Protein AF-A0A561V9T8-F1 (afdb_monomer)

pLDDT: mean 80.02, std 12.78, range [41.5, 92.5]

Foldseek 3Di:
DDAAEDDDDPVVVCLLVVLVVLLVCLLVQLVPCPPHPVSNVVSLVSLVVSLVSLCVVCVVVDPDDPDHRYDYPPVNVVSNVVSVVSSVVSVVSSVVSCCCVVVVD

Solvent-accessible surface area (backbone atoms only — not comparable to full-atom values): 5962 Å² total; per-residue (Å²): 133,84,61,46,67,67,70,91,41,75,70,57,50,44,66,59,48,52,47,55,53,38,40,54,48,12,52,48,33,42,67,60,31,88,83,39,71,69,47,24,55,50,11,46,51,45,30,54,54,35,44,54,48,54,54,55,60,51,57,78,69,57,86,84,72,98,77,70,57,61,50,67,49,72,70,57,49,49,52,52,51,50,51,50,54,52,42,52,53,50,50,53,50,47,50,55,48,50,52,53,59,66,74,71,108

Organism: NCBI:txid1181886

Mean predicted aligned error: 7.36 Å

Secondary structure (DSSP, 8-state):
---EEPP--HHHHHHHHHHHHHHHHHHHHHHGGGG-HHHHHHHHHHHHHHHHHHHHHHHTT-TTSSS--EE--HHHHHHHHHHHHHHHHHHHHHHHHHHHHHH--

Structure (mmCIF, N/CA/C/O backbone):
data_AF-A0A561V9T8-F1
#
_entry.id   AF-A0A561V9T8-F1
#
loop_
_atom_site.group_PDB
_atom_site.id
_atom_site.type_symbol
_atom_site.label_atom_id
_atom_site.label_alt_id
_atom_site.label_comp_id
_atom_site.label_asym_id
_atom_site.label_entity_id
_atom_site.label_seq_id
_atom_site.pdbx_PDB_ins_code
_atom_site.Cartn_x
_atom_site.Cartn_y
_atom_site.Cartn_z
_atom_site.occupancy
_atom_site.B_iso_or_equiv
_atom_site.auth_seq_id
_atom_site.auth_comp_id
_atom_site.auth_asym_id
_atom_site.auth_atom_id
_atom_site.pdbx_PDB_model_num
ATOM 1 N N . MET A 1 1 ? 24.799 7.885 -19.194 1.00 50.09 1 MET A N 1
ATOM 2 C CA . MET A 1 1 ? 24.330 6.955 -18.141 1.00 50.09 1 MET A CA 1
ATOM 3 C C . MET A 1 1 ? 23.413 5.931 -18.787 1.00 50.09 1 MET A C 1
ATOM 5 O O . MET A 1 1 ? 22.568 6.325 -19.582 1.00 50.09 1 MET A O 1
ATOM 9 N N . VAL A 1 2 ? 23.621 4.638 -18.532 1.00 54.72 2 VAL A N 1
ATOM 10 C CA . VAL A 1 2 ? 22.777 3.577 -19.104 1.00 54.72 2 VAL A CA 1
ATOM 11 C C . VAL A 1 2 ? 21.483 3.515 -18.300 1.00 54.72 2 VAL A C 1
ATOM 13 O O . VAL A 1 2 ? 21.511 3.247 -17.101 1.00 54.72 2 VAL A O 1
ATOM 16 N N . ALA A 1 3 ? 20.356 3.785 -18.956 1.00 59.94 3 ALA A N 1
ATOM 17 C CA . ALA A 1 3 ? 19.053 3.615 -18.339 1.00 59.94 3 ALA A CA 1
ATOM 18 C C . ALA A 1 3 ? 18.755 2.120 -18.188 1.00 59.94 3 ALA A C 1
ATOM 20 O O . ALA A 1 3 ? 18.637 1.418 -19.192 1.00 59.94 3 ALA A O 1
ATOM 21 N N . GLN A 1 4 ? 18.637 1.619 -16.958 1.00 63.06 4 GLN A N 1
ATOM 22 C CA . GLN A 1 4 ? 18.155 0.256 -16.753 1.00 63.06 4 GLN A CA 1
ATOM 23 C C . GLN A 1 4 ? 16.639 0.242 -16.940 1.00 63.06 4 GLN A C 1
ATOM 25 O O . GLN A 1 4 ? 15.913 1.051 -16.365 1.00 63.06 4 GLN A O 1
ATOM 30 N N . VAL A 1 5 ? 16.144 -0.666 -17.773 1.00 69.19 5 VAL A N 1
ATOM 31 C CA . VAL A 1 5 ? 14.701 -0.866 -17.921 1.00 69.19 5 VAL A CA 1
ATOM 32 C C . VAL A 1 5 ? 14.203 -1.632 -16.702 1.00 69.19 5 VAL A C 1
ATOM 34 O O . VAL A 1 5 ? 14.812 -2.620 -16.285 1.00 69.19 5 VAL A O 1
ATOM 37 N N . TRP A 1 6 ? 13.099 -1.183 -16.110 1.00 75.31 6 TRP A N 1
ATOM 38 C CA . TRP A 1 6 ? 12.467 -1.929 -15.031 1.00 75.31 6 TRP A CA 1
ATOM 39 C C . TRP A 1 6 ? 12.025 -3.313 -15.519 1.00 75.31 6 TRP A C 1
ATOM 41 O O . TRP A 1 6 ? 11.220 -3.436 -16.439 1.00 75.31 6 TRP A O 1
ATOM 51 N N . GLN A 1 7 ? 12.525 -4.355 -14.861 1.00 80.00 7 GLN A N 1
ATOM 52 C CA . GLN A 1 7 ? 12.109 -5.738 -15.062 1.00 80.00 7 GLN A CA 1
ATOM 53 C C . GLN A 1 7 ? 11.203 -6.200 -13.923 1.00 80.00 7 GLN A C 1
ATOM 55 O O . GLN A 1 7 ? 11.427 -5.845 -12.761 1.00 80.00 7 GLN A O 1
ATOM 60 N N . TRP A 1 8 ? 10.210 -7.021 -14.259 1.00 79.06 8 TRP A N 1
ATOM 61 C CA . TRP A 1 8 ? 9.374 -7.716 -13.289 1.00 79.06 8 TRP A CA 1
ATOM 62 C C . TRP A 1 8 ? 10.153 -8.881 -12.684 1.00 79.06 8 TRP A C 1
ATOM 64 O O . TRP A 1 8 ? 10.335 -9.918 -13.312 1.00 79.06 8 TRP A O 1
ATOM 74 N N . THR A 1 9 ? 10.629 -8.699 -11.457 1.00 85.56 9 THR A N 1
ATOM 75 C CA . THR A 1 9 ? 11.177 -9.781 -10.634 1.00 85.56 9 THR A CA 1
ATOM 76 C C . THR A 1 9 ? 10.165 -10.153 -9.557 1.00 85.56 9 THR A C 1
ATOM 78 O O . THR A 1 9 ? 9.343 -9.316 -9.177 1.00 85.56 9 THR A O 1
ATOM 81 N N . GLY A 1 10 ? 10.235 -11.375 -9.019 1.00 81.12 10 GLY A N 1
ATOM 82 C CA . GLY A 1 10 ? 9.320 -11.819 -7.957 1.00 81.12 10 GLY A CA 1
ATOM 83 C C . GLY A 1 10 ? 9.250 -10.840 -6.776 1.00 81.12 10 GLY A C 1
ATOM 84 O O . GLY A 1 10 ? 8.162 -10.497 -6.324 1.00 81.12 10 GLY A O 1
ATOM 85 N N . GLY A 1 11 ? 10.391 -10.279 -6.357 1.00 82.50 11 GLY A N 1
ATOM 86 C CA . GLY A 1 11 ? 10.438 -9.264 -5.296 1.00 82.50 11 GLY A CA 1
ATOM 87 C C . GLY A 1 11 ? 9.751 -7.939 -5.656 1.00 82.50 11 GLY A C 1
ATOM 88 O O . GLY A 1 11 ? 9.128 -7.317 -4.802 1.00 82.50 11 GLY A O 1
ATOM 89 N N . ARG A 1 12 ? 9.805 -7.514 -6.923 1.00 81.62 12 ARG A N 1
ATOM 90 C CA . ARG A 1 12 ? 9.126 -6.296 -7.404 1.00 81.62 12 ARG A CA 1
ATOM 91 C C . ARG A 1 12 ? 7.624 -6.500 -7.574 1.00 81.62 12 ARG A C 1
ATOM 93 O O . ARG A 1 12 ? 6.855 -5.594 -7.271 1.00 81.62 12 ARG A O 1
ATOM 100 N N . VAL A 1 13 ? 7.207 -7.694 -8.000 1.00 84.19 13 VAL A N 1
ATOM 101 C CA . VAL A 1 13 ? 5.790 -8.087 -8.017 1.00 84.19 13 VAL A CA 1
ATOM 102 C C . VAL A 1 13 ? 5.242 -8.093 -6.591 1.00 84.19 13 VAL A C 1
ATOM 104 O O . VAL A 1 13 ? 4.215 -7.471 -6.335 1.00 84.19 13 VAL A O 1
ATOM 107 N N . ALA A 1 14 ? 5.956 -8.704 -5.642 1.00 84.00 14 ALA A N 1
ATOM 108 C CA . ALA A 1 14 ? 5.570 -8.693 -4.233 1.00 84.00 14 ALA A CA 1
ATOM 109 C C . ALA A 1 14 ? 5.475 -7.263 -3.677 1.00 84.00 14 ALA A C 1
ATOM 111 O O . ALA A 1 14 ? 4.492 -6.934 -3.023 1.00 84.00 14 ALA A O 1
ATOM 112 N N . ALA A 1 15 ? 6.422 -6.381 -4.007 1.00 82.25 15 ALA A N 1
ATOM 113 C CA . ALA A 1 15 ? 6.371 -4.976 -3.599 1.00 82.25 15 ALA A CA 1
ATOM 114 C C . ALA A 1 15 ? 5.170 -4.200 -4.182 1.00 82.25 15 ALA A C 1
ATOM 116 O O . ALA A 1 15 ? 4.739 -3.214 -3.591 1.00 82.25 15 ALA A O 1
ATOM 117 N N . CYS A 1 16 ? 4.595 -4.651 -5.301 1.00 83.12 16 CYS A N 1
ATOM 118 C CA . CYS A 1 16 ? 3.361 -4.086 -5.852 1.00 83.12 16 CYS A CA 1
ATOM 119 C C . CYS A 1 16 ? 2.100 -4.713 -5.224 1.00 83.12 16 CYS A C 1
ATOM 121 O O . CYS A 1 16 ? 1.122 -4.019 -4.961 1.00 83.12 16 CYS A O 1
ATOM 123 N N . MET A 1 17 ? 2.103 -6.021 -4.964 1.00 86.88 17 MET A N 1
ATOM 124 C CA . MET A 1 17 ? 0.901 -6.748 -4.535 1.00 86.88 17 MET A CA 1
ATOM 125 C C . MET A 1 17 ? 0.697 -6.741 -3.019 1.00 86.88 17 MET A C 1
ATOM 127 O O . MET A 1 17 ? -0.418 -6.534 -2.550 1.00 86.88 17 MET A O 1
ATOM 131 N N . VAL A 1 18 ? 1.764 -6.936 -2.240 1.00 89.06 18 VAL A N 1
ATOM 132 C CA . VAL A 1 18 ? 1.690 -7.031 -0.774 1.00 89.06 18 VAL A CA 1
ATOM 133 C C . VAL A 1 18 ? 1.100 -5.762 -0.156 1.00 89.06 18 VAL A C 1
ATOM 135 O O . VAL A 1 18 ? 0.185 -5.891 0.654 1.00 89.06 18 VAL A O 1
ATOM 138 N N . PRO A 1 19 ? 1.504 -4.541 -0.555 1.00 87.56 19 PRO A N 1
ATOM 139 C CA . PRO A 1 19 ? 0.911 -3.344 0.029 1.00 87.56 19 PRO A CA 1
ATOM 140 C C . PRO A 1 19 ? -0.568 -3.173 -0.307 1.00 87.56 19 PRO A C 1
ATOM 142 O O . PRO A 1 19 ? -1.319 -2.668 0.516 1.00 87.56 19 PRO A O 1
ATOM 145 N N . LEU A 1 20 ? -1.012 -3.623 -1.484 1.00 86.62 20 LEU A N 1
ATOM 146 C CA . LEU A 1 20 ? -2.433 -3.586 -1.837 1.00 86.62 20 LEU A CA 1
ATOM 147 C C . LEU A 1 20 ? -3.244 -4.496 -0.911 1.00 86.62 20 LEU A C 1
ATOM 149 O O . LEU A 1 20 ? -4.268 -4.076 -0.379 1.00 86.62 20 LEU A O 1
ATOM 153 N N . LEU A 1 21 ? -2.756 -5.715 -0.674 1.00 90.00 21 LEU A N 1
ATOM 154 C CA . LEU A 1 21 ? -3.402 -6.665 0.231 1.00 90.00 21 LEU A CA 1
ATOM 155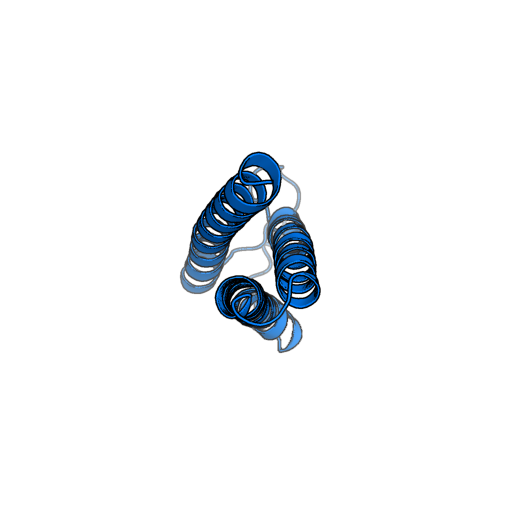 C C . LEU A 1 21 ? -3.419 -6.155 1.674 1.00 90.00 21 LEU A C 1
ATOM 157 O O . LEU A 1 21 ? -4.436 -6.281 2.349 1.00 90.00 21 LEU A O 1
ATOM 161 N N . LEU A 1 22 ? -2.322 -5.554 2.137 1.00 91.06 22 LEU A N 1
ATOM 162 C CA . LEU A 1 22 ? -2.233 -5.007 3.490 1.00 91.06 22 LEU A CA 1
ATOM 163 C C . LEU A 1 22 ? -3.096 -3.755 3.679 1.00 91.06 22 LEU A C 1
ATOM 165 O O . LEU A 1 22 ? -3.686 -3.603 4.743 1.00 91.06 22 LEU A O 1
ATOM 169 N N . LEU A 1 23 ? -3.229 -2.895 2.661 1.00 89.38 23 LEU A N 1
ATOM 170 C CA . LEU A 1 23 ? -4.162 -1.762 2.689 1.00 89.38 23 LEU A CA 1
ATOM 171 C C . LEU A 1 23 ? -5.607 -2.252 2.817 1.00 89.38 23 LEU A C 1
ATOM 173 O O . LEU A 1 23 ? -6.330 -1.808 3.703 1.00 89.38 23 LEU A O 1
ATOM 177 N N . VAL A 1 24 ? -6.014 -3.208 1.976 1.00 89.31 24 VAL A N 1
ATOM 178 C CA . VAL A 1 24 ? -7.367 -3.785 2.028 1.00 89.31 24 VAL A CA 1
ATOM 179 C C . VAL A 1 24 ? -7.608 -4.499 3.359 1.00 89.31 24 VAL A C 1
ATOM 181 O O . VAL A 1 24 ? -8.646 -4.292 3.980 1.00 89.31 24 VAL A O 1
ATOM 184 N N . GLY A 1 25 ? -6.644 -5.296 3.825 1.00 89.81 25 GLY A N 1
ATOM 185 C CA . GLY A 1 25 ? -6.726 -6.001 5.103 1.00 89.81 25 GLY A CA 1
ATOM 186 C C . GLY A 1 25 ? -6.800 -5.050 6.297 1.00 89.81 25 GLY A C 1
ATOM 187 O O . GLY A 1 25 ? -7.636 -5.238 7.173 1.00 89.81 25 GLY A O 1
ATOM 188 N N . GLY A 1 26 ? -5.984 -3.993 6.311 1.00 89.00 26 GLY A N 1
ATOM 189 C CA . GLY A 1 26 ? -6.005 -2.961 7.346 1.00 89.00 26 GLY A CA 1
ATOM 190 C C . GLY A 1 26 ? -7.346 -2.230 7.410 1.00 89.00 26 GLY A C 1
ATOM 191 O O . GLY A 1 26 ? -7.939 -2.134 8.483 1.00 89.00 26 GLY A O 1
ATOM 192 N N . CYS A 1 27 ? -7.887 -1.811 6.262 1.00 88.25 27 CYS A N 1
ATOM 193 C CA . CYS A 1 27 ? -9.220 -1.209 6.189 1.00 88.25 27 CYS A CA 1
ATOM 194 C C . CYS A 1 27 ? -10.330 -2.184 6.613 1.00 88.25 27 CYS A C 1
ATOM 196 O O . CYS A 1 27 ? -11.250 -1.786 7.324 1.00 88.25 27 CYS A O 1
ATOM 198 N N . ALA A 1 28 ? -10.244 -3.458 6.221 1.00 88.50 28 ALA A N 1
ATOM 199 C CA . ALA A 1 28 ? -11.213 -4.478 6.617 1.00 88.50 28 ALA A CA 1
ATOM 200 C C . ALA A 1 28 ? -11.203 -4.720 8.134 1.00 88.50 28 ALA A C 1
ATOM 202 O O . ALA A 1 28 ? -12.268 -4.823 8.734 1.00 88.50 28 ALA A O 1
ATOM 203 N N . LEU A 1 29 ? -10.024 -4.738 8.766 1.00 88.31 29 LEU A N 1
ATOM 204 C CA . LEU A 1 29 ? -9.883 -4.847 10.223 1.00 88.31 29 LEU A CA 1
ATOM 205 C C . LEU A 1 29 ? -10.517 -3.656 10.952 1.00 88.31 29 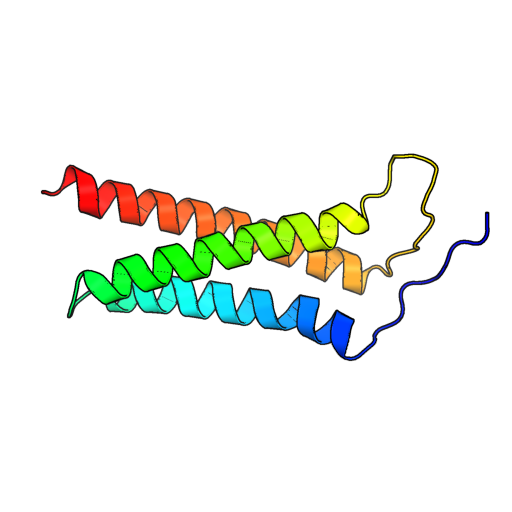LEU A C 1
ATOM 207 O O . LEU A 1 29 ? -11.210 -3.840 11.949 1.00 88.31 29 LEU A O 1
ATOM 211 N N . MET A 1 30 ? -10.333 -2.444 10.426 1.00 86.00 30 MET A N 1
ATOM 212 C CA . MET A 1 30 ? -10.970 -1.235 10.957 1.00 86.00 30 MET A CA 1
ATOM 213 C C . MET A 1 30 ? -12.492 -1.241 10.782 1.00 86.00 30 MET A C 1
ATOM 215 O O . MET A 1 30 ? -13.208 -0.736 11.642 1.00 86.00 30 MET A O 1
ATOM 219 N N . TYR A 1 31 ? -12.996 -1.820 9.688 1.00 83.88 31 TYR A N 1
ATOM 220 C CA . TYR A 1 31 ? -14.432 -1.957 9.436 1.00 83.88 31 TYR A CA 1
ATOM 221 C C . TYR A 1 31 ? -15.080 -3.050 10.300 1.00 83.88 31 TYR A C 1
ATOM 22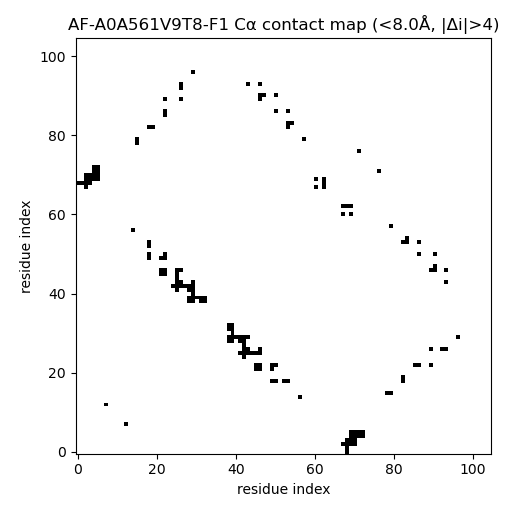3 O O . TYR A 1 31 ? -16.191 -2.875 10.793 1.00 83.88 31 TYR A O 1
ATOM 231 N N . ALA A 1 32 ? -14.367 -4.152 10.549 1.00 82.38 32 ALA A N 1
ATOM 232 C CA . ALA A 1 32 ? -14.806 -5.264 11.397 1.00 82.38 32 ALA A CA 1
ATOM 233 C C . ALA A 1 32 ? -14.821 -4.933 12.906 1.00 82.38 32 ALA A C 1
ATOM 235 O O . ALA A 1 32 ? -15.138 -5.789 13.726 1.00 82.38 32 ALA A O 1
ATOM 236 N N . HIS A 1 33 ? -14.520 -3.687 13.281 1.00 71.25 33 HIS A N 1
ATOM 237 C CA . HIS A 1 33 ? -14.470 -3.179 14.654 1.00 71.25 33 HIS A CA 1
ATOM 238 C C . HIS A 1 33 ? -15.788 -3.323 15.451 1.00 71.25 33 HIS A C 1
ATOM 240 O O . HIS A 1 33 ? -15.775 -3.121 16.662 1.00 71.25 33 HIS A O 1
ATOM 246 N N . GLN A 1 34 ? -16.901 -3.748 14.841 1.00 61.81 34 GLN A N 1
ATOM 247 C CA . GLN A 1 34 ? -18.172 -3.964 15.551 1.00 61.81 34 GLN A CA 1
ATOM 248 C C . GLN A 1 34 ? -18.065 -4.872 16.797 1.00 61.81 34 GLN A C 1
ATOM 250 O O . GLN A 1 34 ? -18.931 -4.788 17.662 1.00 61.81 34 GLN A O 1
ATOM 255 N N . GLU A 1 35 ? -17.005 -5.682 16.932 1.00 57.25 35 GLU A N 1
ATOM 256 C CA . GLU A 1 35 ? -16.820 -6.612 18.058 1.00 57.25 35 GLU A CA 1
ATOM 257 C C . GLU A 1 35 ? -15.606 -6.313 18.972 1.00 57.25 35 GLU A C 1
ATOM 259 O O . GLU A 1 35 ? -15.444 -6.973 19.999 1.00 57.25 35 GLU A O 1
ATOM 264 N N . GLY A 1 36 ? -14.755 -5.315 18.676 1.00 64.00 36 GLY A N 1
ATOM 265 C CA . GLY A 1 36 ? -13.621 -4.989 19.561 1.00 64.00 36 GLY A CA 1
ATOM 266 C C . GLY A 1 36 ? -12.708 -3.840 19.115 1.00 64.00 36 GLY A C 1
ATOM 267 O O . GLY A 1 36 ? -12.230 -3.797 17.980 1.00 64.00 36 GLY A O 1
ATOM 268 N N . GLU A 1 37 ? -12.403 -2.918 20.036 1.00 74.50 37 GLU A N 1
ATOM 269 C CA . GLU A 1 37 ? -11.520 -1.751 19.820 1.00 74.50 37 GLU A CA 1
ATOM 270 C C . GLU A 1 37 ? -10.089 -2.131 19.413 1.00 74.50 37 GLU A C 1
ATOM 272 O O . GLU A 1 37 ? -9.480 -1.468 18.574 1.00 74.50 37 GLU A O 1
ATOM 277 N N . ALA A 1 38 ? -9.561 -3.241 19.937 1.00 81.56 38 ALA A N 1
ATOM 278 C CA . ALA A 1 38 ? -8.193 -3.680 19.659 1.00 81.56 38 ALA A CA 1
ATOM 279 C C . ALA A 1 38 ? -7.953 -4.031 18.176 1.00 81.56 38 ALA A C 1
ATOM 281 O O . ALA A 1 38 ? -6.876 -3.762 17.642 1.00 81.56 38 ALA A O 1
ATOM 282 N N . LEU A 1 39 ? -8.957 -4.597 17.493 1.00 83.25 39 LEU A N 1
ATOM 283 C CA . LEU A 1 39 ? -8.861 -4.948 16.071 1.00 83.25 39 LEU A CA 1
ATOM 284 C C . LEU A 1 39 ? -8.850 -3.704 15.175 1.00 83.25 39 LEU A C 1
ATOM 286 O O . LEU A 1 39 ? -8.123 -3.672 14.180 1.00 83.25 39 LEU A O 1
ATOM 290 N N . GLY A 1 40 ? -9.581 -2.656 15.566 1.00 85.94 40 GLY A N 1
ATOM 291 C CA . GLY A 1 40 ? -9.567 -1.370 14.871 1.00 85.94 40 GLY A CA 1
ATOM 292 C C . GLY A 1 40 ? -8.183 -0.723 14.898 1.0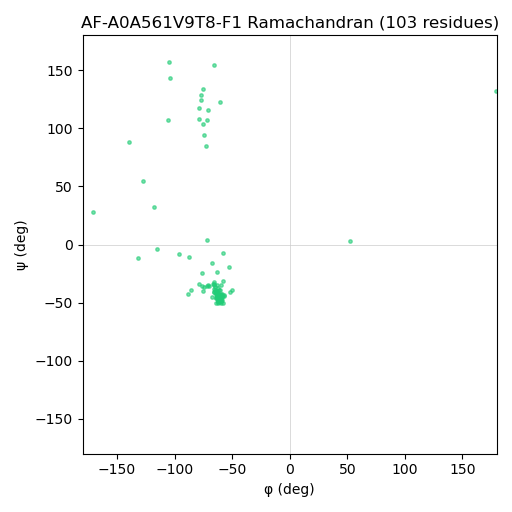0 85.94 40 GLY A C 1
ATOM 293 O O . GLY A 1 40 ? -7.629 -0.385 13.851 1.00 85.94 40 GLY A O 1
ATOM 294 N N . TRP A 1 41 ? -7.562 -0.654 16.079 1.00 88.44 41 TRP A N 1
ATOM 295 C CA . TRP A 1 41 ? -6.207 -0.113 16.235 1.00 88.44 41 TRP A CA 1
ATOM 296 C C . TRP A 1 41 ? -5.131 -0.955 15.538 1.00 88.44 41 TRP A C 1
ATOM 298 O O . TRP A 1 41 ? -4.187 -0.397 14.972 1.00 88.44 41 TRP A O 1
ATOM 308 N N . LEU A 1 42 ? -5.287 -2.285 15.501 1.00 90.19 42 LEU A N 1
ATOM 309 C CA . LEU A 1 42 ? -4.435 -3.158 14.688 1.00 90.19 42 LEU A CA 1
ATOM 310 C C . LEU A 1 42 ? -4.535 -2.783 13.201 1.00 90.19 42 LEU A C 1
ATOM 312 O O . LEU A 1 42 ? -3.514 -2.646 12.526 1.00 90.19 42 LEU A O 1
ATOM 316 N N . GLY A 1 43 ? -5.753 -2.571 12.697 1.00 89.62 43 GLY A N 1
ATOM 317 C CA . GLY A 1 43 ? -5.992 -2.143 11.320 1.00 89.62 43 GLY A CA 1
ATOM 318 C C . GLY A 1 43 ? -5.364 -0.782 10.996 1.00 89.62 43 GLY A C 1
ATOM 319 O O . GLY A 1 43 ? -4.746 -0.630 9.938 1.00 89.62 43 GLY A O 1
ATOM 320 N N . VAL A 1 44 ? -5.414 0.173 11.933 1.00 90.12 44 VAL A N 1
ATOM 321 C CA . VAL A 1 44 ? -4.713 1.467 11.824 1.00 90.12 44 VAL A CA 1
ATOM 322 C C . VAL A 1 44 ? -3.201 1.263 11.703 1.00 90.12 44 VAL A C 1
ATOM 324 O O . VAL A 1 44 ? -2.577 1.815 10.795 1.00 90.12 44 VAL A O 1
ATOM 327 N N . ALA A 1 45 ? -2.607 0.441 12.574 1.00 91.56 45 ALA A N 1
ATOM 328 C CA . ALA A 1 45 ? -1.170 0.176 12.567 1.00 91.56 45 ALA A CA 1
ATOM 329 C C . ALA A 1 45 ? -0.709 -0.495 11.261 1.00 91.56 45 ALA A C 1
ATOM 331 O O . ALA A 1 45 ? 0.280 -0.067 10.660 1.00 91.56 45 ALA A O 1
ATOM 332 N N . VAL A 1 46 ? -1.449 -1.503 10.784 1.00 92.50 46 VAL A N 1
ATOM 333 C CA . VAL A 1 46 ? -1.165 -2.201 9.518 1.00 92.50 46 VAL A CA 1
ATOM 334 C C . VAL A 1 46 ? -1.256 -1.239 8.335 1.00 92.50 46 VAL A C 1
ATOM 336 O O . VAL A 1 46 ? -0.348 -1.198 7.500 1.00 92.50 46 VAL A O 1
ATOM 339 N N . THR A 1 47 ? -2.309 -0.423 8.280 1.00 91.88 47 THR A N 1
ATOM 340 C CA . THR A 1 47 ? -2.507 0.562 7.209 1.00 91.88 47 THR A CA 1
ATOM 341 C C . THR A 1 47 ? -1.384 1.598 7.213 1.00 91.88 47 THR A C 1
ATOM 343 O O . THR A 1 47 ? -0.751 1.825 6.183 1.00 91.88 47 THR A O 1
ATOM 346 N N . GLY A 1 48 ? -1.057 2.166 8.377 1.00 89.81 48 GLY A N 1
ATOM 347 C CA . GLY A 1 48 ? 0.013 3.154 8.531 1.00 89.81 48 GLY A CA 1
ATOM 348 C C . GLY A 1 48 ? 1.390 2.623 8.124 1.00 89.81 48 GLY A C 1
ATOM 349 O O . GLY A 1 48 ? 2.087 3.259 7.332 1.00 89.81 48 GLY A O 1
ATOM 350 N N . ALA A 1 49 ? 1.766 1.427 8.588 1.00 91.31 49 ALA A N 1
ATOM 351 C CA . ALA A 1 49 ? 3.027 0.786 8.205 1.00 91.31 49 ALA A CA 1
ATOM 352 C C . ALA A 1 49 ? 3.104 0.533 6.690 1.00 91.31 49 ALA A C 1
ATOM 354 O O . ALA A 1 49 ? 4.144 0.744 6.059 1.00 91.31 49 ALA A O 1
ATOM 355 N N . THR A 1 50 ? 1.980 0.135 6.092 1.00 92.25 50 THR A N 1
ATOM 356 C CA . THR A 1 50 ? 1.885 -0.112 4.653 1.00 92.25 50 THR A CA 1
ATOM 357 C C . THR A 1 50 ? 2.064 1.168 3.843 1.00 92.25 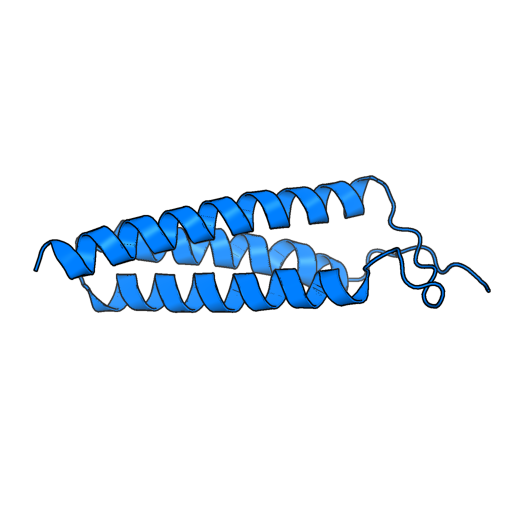50 THR A C 1
ATOM 359 O O . THR A 1 50 ? 2.779 1.158 2.841 1.00 92.25 50 THR A O 1
ATOM 362 N N . LEU A 1 51 ? 1.492 2.290 4.290 1.00 88.81 51 LEU A N 1
ATOM 363 C CA . LEU A 1 51 ? 1.688 3.590 3.644 1.00 88.81 51 LEU A CA 1
ATOM 364 C C . LEU A 1 51 ? 3.166 3.982 3.625 1.00 88.81 51 LEU A C 1
ATOM 366 O O . LEU A 1 51 ? 3.700 4.299 2.561 1.00 88.81 51 LEU A O 1
ATOM 370 N N . VAL A 1 52 ? 3.853 3.886 4.768 1.00 88.81 52 VAL A N 1
ATOM 371 C CA . VAL A 1 52 ? 5.294 4.184 4.865 1.00 88.81 52 VAL A CA 1
ATOM 372 C C . VAL A 1 52 ? 6.096 3.324 3.888 1.00 88.81 52 VAL A C 1
ATOM 374 O O . VAL A 1 52 ? 6.968 3.836 3.181 1.00 88.81 52 VAL A O 1
ATOM 377 N N . PHE A 1 53 ? 5.770 2.033 3.790 1.00 88.75 53 PHE A N 1
ATOM 378 C CA . PHE A 1 53 ? 6.407 1.134 2.834 1.00 88.75 53 PHE A CA 1
ATOM 379 C C . PHE A 1 53 ? 6.180 1.571 1.379 1.00 88.75 53 PHE A C 1
ATOM 381 O O . PHE A 1 53 ? 7.145 1.645 0.620 1.00 88.75 53 PHE A O 1
ATOM 388 N N . VAL A 1 54 ? 4.942 1.893 0.980 1.00 86.12 54 VAL A N 1
ATOM 389 C CA . VAL A 1 54 ? 4.607 2.315 -0.397 1.00 86.12 54 VAL A CA 1
ATOM 390 C C . VAL A 1 54 ? 5.356 3.591 -0.776 1.00 86.12 54 VAL A C 1
ATOM 392 O O . VAL A 1 54 ? 6.012 3.635 -1.822 1.00 86.12 54 VAL A O 1
ATOM 395 N N . PHE A 1 55 ? 5.314 4.618 0.077 1.00 81.88 55 PHE A N 1
ATOM 396 C CA . PHE A 1 55 ? 6.016 5.878 -0.180 1.00 81.88 55 PHE A CA 1
ATOM 397 C C . PHE A 1 55 ? 7.533 5.677 -0.244 1.00 81.88 55 PHE A C 1
ATOM 399 O O . PHE A 1 55 ? 8.176 6.173 -1.171 1.00 81.88 55 PHE A O 1
ATOM 406 N N . GLY A 1 56 ? 8.103 4.893 0.676 1.00 83.38 56 GLY A N 1
ATOM 407 C CA . GLY A 1 56 ? 9.534 4.588 0.694 1.00 83.38 56 GLY A CA 1
ATOM 408 C C . GLY A 1 56 ? 9.996 3.755 -0.505 1.00 83.38 56 GLY A C 1
ATOM 409 O O . GLY A 1 56 ? 11.048 4.036 -1.081 1.00 83.38 56 GLY A O 1
ATOM 410 N N . HIS A 1 57 ? 9.215 2.753 -0.918 1.00 82.75 57 HIS A N 1
ATOM 411 C CA . HIS A 1 57 ? 9.541 1.889 -2.052 1.00 82.75 57 HIS A CA 1
ATOM 412 C C . HIS A 1 57 ? 9.615 2.688 -3.355 1.00 82.75 57 HIS A C 1
ATOM 414 O O . HIS A 1 57 ? 10.620 2.620 -4.060 1.00 82.75 57 HIS A O 1
ATOM 420 N N . TRP A 1 58 ? 8.595 3.498 -3.649 1.00 80.75 58 TRP A N 1
ATOM 421 C CA . TRP A 1 58 ? 8.569 4.317 -4.863 1.00 80.75 58 TRP A CA 1
ATOM 422 C C . TRP A 1 58 ? 9.461 5.554 -4.798 1.00 80.75 58 TRP A C 1
ATOM 424 O O . TRP A 1 58 ? 9.906 6.021 -5.845 1.00 80.75 58 TRP A O 1
ATOM 434 N N . GLY A 1 59 ? 9.764 6.067 -3.602 1.00 74.88 59 GLY A N 1
ATOM 435 C CA . GLY A 1 59 ? 10.723 7.160 -3.416 1.00 74.88 59 GLY A CA 1
ATOM 436 C C . GLY A 1 59 ? 12.112 6.821 -3.964 1.00 74.88 59 GLY A C 1
ATOM 437 O O . GLY A 1 59 ? 12.782 7.685 -4.528 1.00 74.88 59 GLY A O 1
ATOM 438 N N . ARG A 1 60 ? 12.498 5.538 -3.917 1.00 70.75 60 ARG A N 1
ATOM 439 C CA . ARG A 1 60 ? 13.741 5.016 -4.522 1.00 70.75 60 ARG A CA 1
ATOM 440 C C . ARG A 1 60 ? 13.749 5.051 -6.054 1.00 70.75 60 ARG A C 1
ATOM 442 O O . ARG A 1 60 ? 14.812 4.921 -6.650 1.00 70.75 60 ARG A O 1
ATOM 449 N N . TYR A 1 61 ? 12.584 5.218 -6.675 1.00 69.12 61 TYR A N 1
ATOM 450 C CA . TYR A 1 61 ? 12.382 5.276 -8.125 1.00 69.12 61 TYR A CA 1
ATOM 451 C C . TYR A 1 61 ? 11.806 6.642 -8.544 1.00 69.12 61 TYR A C 1
ATOM 453 O O . TYR A 1 61 ? 10.987 6.738 -9.461 1.00 69.12 61 TYR A O 1
ATOM 461 N N . SER A 1 62 ? 12.166 7.710 -7.823 1.00 57.94 62 SER A N 1
ATOM 462 C CA . SER A 1 62 ? 11.757 9.076 -8.152 1.00 57.94 62 SER A CA 1
ATOM 463 C C . SER A 1 62 ? 12.613 9.647 -9.289 1.00 57.94 62 SER A C 1
ATOM 465 O O . SER A 1 62 ? 13.785 9.976 -9.128 1.00 57.94 62 SER A O 1
ATOM 467 N N . ASP A 1 63 ? 12.003 9.766 -10.467 1.00 51.25 63 ASP A N 1
ATOM 468 C CA . ASP A 1 63 ? 12.528 10.554 -11.579 1.00 51.25 63 ASP A CA 1
ATOM 469 C C . ASP A 1 63 ? 12.326 12.048 -11.279 1.00 51.25 63 ASP A C 1
ATOM 471 O O . ASP A 1 63 ? 11.246 12.567 -11.550 1.00 51.25 63 ASP A O 1
ATOM 475 N N . TYR A 1 64 ? 13.334 12.718 -10.703 1.00 44.31 64 TYR A N 1
ATOM 476 C CA . TYR A 1 64 ? 13.782 14.058 -11.144 1.00 44.31 64 TYR A CA 1
ATOM 477 C C . TYR A 1 64 ? 15.094 14.557 -10.490 1.00 44.31 64 TYR A C 1
ATOM 479 O O . TYR A 1 64 ? 15.297 15.758 -10.389 1.00 44.31 64 TYR A O 1
ATOM 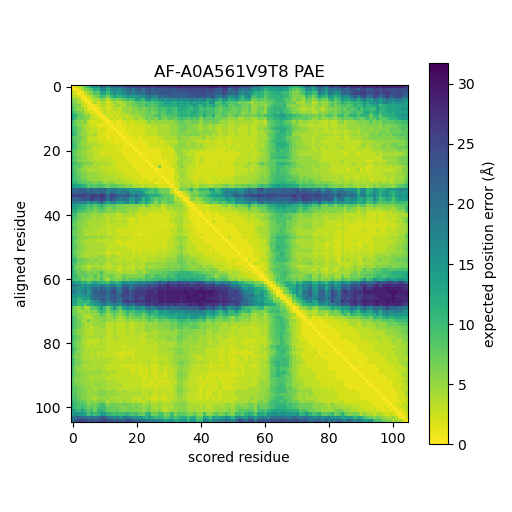487 N N . ASP A 1 65 ? 16.017 13.681 -10.075 1.00 41.50 65 ASP A N 1
ATOM 488 C CA . ASP A 1 65 ? 17.318 14.115 -9.521 1.00 41.50 65 ASP A CA 1
ATOM 489 C C . ASP A 1 65 ? 18.502 13.439 -10.229 1.00 41.50 65 ASP A C 1
ATOM 491 O O . ASP A 1 65 ? 19.326 12.774 -9.612 1.00 41.50 65 ASP A O 1
ATOM 495 N N . GLY A 1 66 ? 18.566 13.552 -11.563 1.00 44.81 66 GLY A N 1
ATOM 496 C CA . GLY A 1 66 ? 19.791 13.453 -12.385 1.00 44.81 66 GLY A CA 1
ATOM 497 C C . GLY A 1 66 ? 20.737 12.239 -12.242 1.00 44.81 66 GLY A C 1
ATOM 498 O O . GLY A 1 66 ? 21.784 12.233 -12.888 1.00 44.81 66 GLY A O 1
ATOM 499 N N . ARG A 1 67 ? 20.436 11.226 -11.417 1.00 49.91 67 ARG A N 1
ATOM 500 C CA . ARG A 1 67 ? 21.394 10.186 -10.988 1.00 49.91 67 ARG A CA 1
ATOM 501 C C . ARG A 1 67 ? 20.902 8.742 -11.106 1.00 49.91 67 ARG A C 1
ATOM 503 O O . ARG A 1 67 ? 21.737 7.846 -11.032 1.00 49.91 67 ARG A O 1
ATOM 510 N N . ALA A 1 68 ? 19.618 8.473 -11.353 1.00 50.69 68 ALA A N 1
ATOM 511 C CA . ALA A 1 68 ? 19.129 7.098 -11.513 1.00 50.69 68 ALA A CA 1
ATOM 512 C C . ALA A 1 68 ? 18.097 6.974 -12.644 1.00 50.69 68 ALA A C 1
ATOM 514 O O . ALA A 1 68 ? 16.897 7.057 -12.433 1.00 50.69 68 ALA A 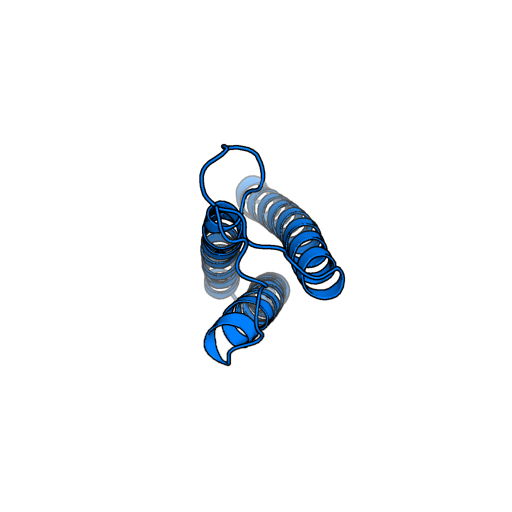O 1
ATOM 515 N N . THR A 1 69 ? 18.573 6.742 -13.865 1.00 54.62 69 THR A N 1
ATOM 516 C CA . THR A 1 69 ? 17.742 6.446 -15.038 1.00 54.62 69 THR A CA 1
ATOM 517 C C . THR A 1 69 ? 17.158 5.026 -14.957 1.00 54.62 69 THR A C 1
ATOM 519 O O . THR A 1 69 ? 17.737 4.095 -15.519 1.00 54.62 69 THR A O 1
ATOM 522 N N . VAL A 1 70 ? 16.030 4.822 -14.270 1.00 62.38 70 VAL A N 1
ATOM 523 C CA . VAL A 1 70 ? 15.241 3.580 -14.399 1.00 62.38 70 VAL A CA 1
ATOM 524 C C . VAL A 1 70 ? 13.990 3.877 -15.212 1.00 62.38 70 VAL A C 1
ATOM 526 O O . VAL A 1 70 ? 13.064 4.506 -14.717 1.00 62.38 70 VAL A O 1
ATOM 529 N N . LYS A 1 71 ? 13.930 3.406 -16.463 1.00 67.50 71 LYS A N 1
ATOM 530 C CA . LYS A 1 71 ? 12.716 3.566 -17.278 1.00 67.50 71 LYS A CA 1
ATOM 531 C C . LYS A 1 71 ? 11.629 2.637 -16.741 1.00 67.50 71 LYS A C 1
ATOM 533 O O . LYS A 1 71 ? 11.710 1.418 -16.925 1.00 67.50 71 LYS A O 1
ATOM 538 N N . LEU A 1 72 ? 10.626 3.212 -16.082 1.00 72.44 72 LEU A N 1
ATOM 539 C CA . LEU A 1 72 ? 9.421 2.499 -15.671 1.00 72.44 72 LEU A CA 1
ATOM 540 C C . LEU A 1 72 ? 8.511 2.318 -16.899 1.00 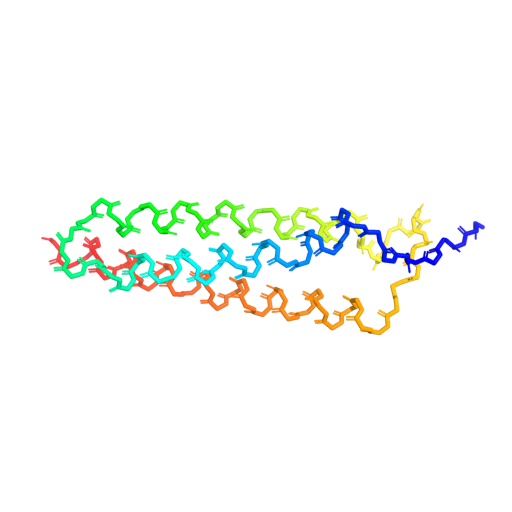72.44 72 LEU A C 1
ATOM 542 O O . LEU A 1 72 ? 8.167 3.307 -17.549 1.00 72.44 72 LEU A O 1
ATOM 546 N N . PRO A 1 73 ? 8.109 1.087 -17.257 1.00 76.88 73 PRO A N 1
ATOM 547 C CA . PRO A 1 73 ? 7.103 0.886 -18.289 1.00 76.88 73 PRO A CA 1
ATOM 548 C C . PRO A 1 73 ? 5.752 1.435 -17.809 1.00 76.88 73 PRO A C 1
ATOM 550 O O . PRO A 1 73 ? 5.480 1.464 -16.606 1.00 76.88 73 PRO A O 1
ATOM 553 N N . ALA A 1 74 ? 4.883 1.815 -18.751 1.00 77.06 74 ALA A N 1
ATOM 554 C CA . ALA A 1 74 ? 3.585 2.436 -18.460 1.00 77.06 74 ALA A CA 1
ATOM 555 C C . ALA A 1 74 ? 2.758 1.649 -17.427 1.00 77.06 74 ALA A C 1
ATOM 557 O O . ALA A 1 74 ? 2.173 2.234 -16.523 1.00 77.06 74 ALA A O 1
ATOM 558 N N . VAL A 1 75 ? 2.788 0.315 -17.496 1.00 80.31 75 VAL A N 1
ATOM 559 C CA . VAL A 1 75 ? 2.100 -0.567 -16.540 1.00 80.31 75 VAL A CA 1
ATOM 560 C C . VAL A 1 75 ? 2.590 -0.355 -15.103 1.00 80.31 75 VAL A C 1
ATOM 562 O O . VAL A 1 75 ? 1.787 -0.266 -14.183 1.00 80.31 75 VAL A O 1
ATOM 565 N N . VAL A 1 76 ? 3.901 -0.237 -14.890 1.00 81.88 76 VAL A N 1
ATOM 566 C CA . VAL A 1 76 ? 4.491 -0.063 -13.549 1.00 81.88 76 VAL A CA 1
ATOM 567 C C . VAL A 1 76 ? 4.194 1.332 -13.008 1.00 81.88 76 VAL A C 1
ATOM 569 O O . VAL A 1 76 ? 3.929 1.494 -11.819 1.00 81.88 76 VAL A O 1
ATOM 572 N N . TRP A 1 77 ? 4.173 2.334 -13.887 1.00 82.38 77 TRP A N 1
ATOM 573 C CA . TRP A 1 77 ? 3.723 3.673 -13.525 1.00 82.38 77 TRP A CA 1
ATOM 574 C C . TRP A 1 77 ? 2.250 3.680 -13.093 1.00 82.38 77 TRP A C 1
ATOM 576 O O . TRP A 1 77 ? 1.927 4.271 -12.065 1.00 82.38 77 TRP A O 1
ATOM 586 N N . LEU A 1 78 ? 1.371 2.960 -13.801 1.00 83.75 78 LEU A N 1
ATOM 587 C CA . LEU A 1 78 ? -0.033 2.811 -13.401 1.00 83.75 78 LEU A CA 1
ATOM 588 C C . LEU A 1 78 ? -0.163 2.156 -12.022 1.00 83.75 78 LEU A C 1
ATOM 590 O O . LEU A 1 78 ? -0.935 2.641 -11.201 1.00 83.75 78 LEU A O 1
ATOM 594 N N . PHE A 1 79 ? 0.626 1.117 -11.727 1.00 84.25 79 PHE A N 1
ATOM 595 C CA . PHE A 1 79 ? 0.658 0.509 -10.391 1.00 84.25 79 PHE A CA 1
ATOM 596 C C . PHE A 1 79 ? 1.090 1.498 -9.309 1.00 84.25 79 PHE A C 1
ATOM 598 O O . PHE A 1 79 ? 0.457 1.564 -8.257 1.00 84.25 79 PHE A O 1
ATOM 605 N N . ARG A 1 80 ? 2.132 2.294 -9.570 1.00 85.25 80 ARG A N 1
ATOM 606 C CA . ARG A 1 80 ? 2.587 3.345 -8.654 1.00 85.25 80 ARG A CA 1
ATOM 607 C C . ARG A 1 80 ? 1.482 4.355 -8.364 1.00 85.25 80 ARG A C 1
ATOM 609 O O . ARG A 1 80 ? 1.209 4.650 -7.204 1.00 85.25 80 ARG A O 1
ATOM 616 N N . VAL A 1 81 ? 0.842 4.872 -9.411 1.00 86.12 81 VAL A N 1
ATOM 617 C CA . VAL A 1 81 ? -0.245 5.850 -9.275 1.00 86.12 81 VAL A CA 1
ATOM 618 C C . VAL A 1 81 ? -1.428 5.243 -8.531 1.00 86.12 81 VAL A C 1
ATOM 620 O O . VAL A 1 81 ? -1.916 5.853 -7.585 1.00 86.12 81 VAL A O 1
ATOM 623 N N . ALA A 1 82 ? -1.844 4.028 -8.888 1.00 87.75 82 ALA A N 1
ATOM 624 C CA . ALA A 1 82 ? -2.927 3.328 -8.205 1.00 87.75 82 ALA A CA 1
ATOM 625 C C . ALA A 1 82 ? -2.624 3.129 -6.714 1.00 87.75 82 ALA A C 1
ATOM 627 O O . ALA A 1 82 ? -3.478 3.405 -5.877 1.00 87.75 82 ALA A O 1
ATOM 628 N N . GLN A 1 83 ? -1.401 2.721 -6.361 1.00 89.00 83 GLN A N 1
ATOM 629 C CA . GLN A 1 83 ? -0.995 2.569 -4.965 1.00 89.00 83 GLN A CA 1
ATOM 630 C C . GLN A 1 83 ? -0.965 3.897 -4.204 1.00 89.00 83 GLN A C 1
ATOM 632 O O . GLN A 1 83 ? -1.345 3.918 -3.037 1.00 89.00 83 GLN A O 1
ATOM 637 N N . TYR A 1 84 ? -0.560 5.005 -4.830 1.00 88.69 84 TYR A N 1
ATOM 638 C CA . TYR A 1 84 ? -0.647 6.319 -4.187 1.00 88.69 84 TYR A CA 1
ATOM 639 C C . TYR A 1 84 ? -2.089 6.765 -3.979 1.00 88.69 84 TYR A C 1
ATOM 641 O O . TYR A 1 84 ? -2.420 7.217 -2.889 1.00 88.69 84 TYR A O 1
ATOM 649 N N . VAL A 1 85 ? -2.951 6.611 -4.987 1.00 89.81 85 VAL A N 1
ATOM 650 C CA . VAL A 1 85 ? -4.374 6.954 -4.873 1.00 89.81 85 VAL A CA 1
ATOM 651 C C . VAL A 1 85 ? -5.020 6.135 -3.758 1.00 89.81 85 VAL A C 1
ATOM 653 O O . VAL A 1 85 ? -5.628 6.704 -2.856 1.00 89.81 85 VAL A O 1
ATOM 656 N N . LEU A 1 86 ? -4.824 4.815 -3.760 1.00 89.31 86 LEU A N 1
ATOM 657 C CA . LEU A 1 86 ? -5.330 3.934 -2.706 1.00 89.31 86 LEU A CA 1
ATOM 658 C C . LEU A 1 86 ? -4.721 4.259 -1.342 1.00 89.31 86 LEU A C 1
ATOM 660 O O . LEU A 1 86 ? -5.428 4.225 -0.342 1.00 89.31 86 LEU A O 1
ATOM 664 N N . GLY A 1 87 ? -3.438 4.616 -1.294 1.00 88.31 87 GLY A N 1
ATOM 665 C CA . GLY A 1 87 ? -2.775 5.022 -0.063 1.00 88.31 87 GLY A CA 1
ATOM 666 C C . GLY A 1 87 ? -3.368 6.302 0.530 1.00 88.31 87 GLY A C 1
ATOM 667 O O . GLY A 1 87 ? -3.641 6.360 1.724 1.00 88.31 87 GLY A O 1
ATOM 668 N N . VAL A 1 88 ? -3.640 7.312 -0.299 1.00 89.88 88 VAL A N 1
ATOM 669 C CA . VAL A 1 88 ? -4.312 8.547 0.137 1.00 89.88 88 VAL A CA 1
ATOM 670 C C . VAL A 1 88 ? -5.729 8.248 0.622 1.00 89.88 88 VAL A C 1
ATOM 672 O O . VAL A 1 88 ? -6.109 8.709 1.694 1.00 89.88 88 VAL A O 1
ATOM 675 N N . LEU A 1 89 ? -6.495 7.442 -0.118 1.00 91.00 89 LEU A N 1
ATOM 676 C CA . LEU A 1 89 ? -7.846 7.048 0.292 1.00 91.00 89 LEU A CA 1
ATOM 677 C C . LEU A 1 89 ? -7.839 6.292 1.627 1.00 91.00 89 LEU A C 1
ATOM 679 O O . LEU A 1 89 ? -8.645 6.594 2.503 1.00 91.00 89 LEU A O 1
ATOM 683 N N . ALA A 1 90 ? -6.901 5.363 1.816 1.00 89.56 90 ALA A N 1
ATOM 684 C CA . ALA A 1 90 ? -6.745 4.636 3.069 1.00 89.56 90 ALA A CA 1
ATOM 685 C C . ALA A 1 90 ? -6.320 5.558 4.221 1.00 89.56 90 ALA A C 1
ATOM 687 O O . ALA A 1 90 ? -6.830 5.418 5.326 1.00 89.56 90 ALA A O 1
ATOM 688 N N . ALA A 1 91 ? -5.443 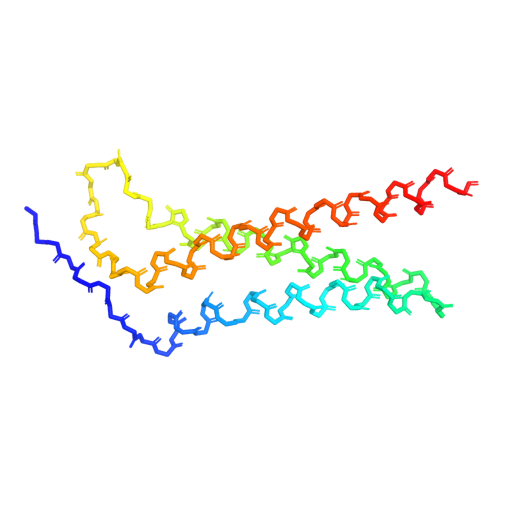6.536 3.975 1.00 89.38 91 ALA A N 1
ATOM 689 C CA . ALA A 1 91 ? -5.060 7.527 4.979 1.00 89.38 91 ALA A CA 1
ATOM 690 C C . ALA A 1 91 ? -6.249 8.400 5.411 1.00 89.38 91 ALA A C 1
ATOM 692 O O . ALA A 1 91 ? -6.437 8.632 6.603 1.00 89.38 91 ALA A O 1
ATOM 693 N N . LEU A 1 92 ? -7.077 8.843 4.459 1.00 92.50 92 LEU A N 1
ATOM 694 C CA . LEU A 1 92 ? -8.306 9.587 4.747 1.00 92.50 92 LEU A CA 1
ATOM 695 C C . LEU A 1 92 ? -9.308 8.736 5.531 1.00 92.50 92 LEU A C 1
ATOM 697 O O . LEU A 1 92 ? -9.910 9.226 6.483 1.00 92.50 92 LEU A O 1
ATOM 701 N N . PHE A 1 93 ? -9.453 7.460 5.170 1.00 89.44 93 PHE A N 1
ATOM 702 C CA . PHE A 1 93 ? -10.293 6.516 5.900 1.00 89.44 93 PHE A CA 1
ATOM 703 C C . PHE A 1 93 ? -9.796 6.304 7.335 1.00 89.44 93 PHE A C 1
ATOM 705 O O . PHE A 1 93 ? -10.586 6.391 8.272 1.00 89.44 93 PHE A O 1
ATOM 712 N N . VAL A 1 94 ? -8.487 6.105 7.523 1.00 89.94 94 VAL A N 1
ATOM 713 C CA . VAL A 1 94 ? -7.867 5.987 8.850 1.00 89.94 94 VAL A CA 1
ATOM 714 C C . VAL A 1 94 ? -8.106 7.240 9.676 1.00 89.94 94 VAL A C 1
ATOM 716 O O . VAL A 1 94 ? -8.534 7.137 10.821 1.00 89.94 94 VAL A O 1
ATOM 719 N N . LEU A 1 95 ? -7.869 8.420 9.101 1.00 91.00 95 LEU A N 1
ATOM 720 C CA . LEU A 1 95 ? -8.090 9.687 9.787 1.00 91.00 95 LEU A CA 1
ATOM 721 C C . LEU A 1 95 ? -9.556 9.837 10.198 1.00 91.00 95 LEU A C 1
ATOM 723 O O . LEU A 1 95 ? -9.834 10.144 11.351 1.00 91.00 95 LEU A O 1
ATOM 727 N N . SER A 1 96 ? -10.488 9.571 9.280 1.00 90.00 96 SER A N 1
ATOM 728 C CA . SER A 1 96 ? -11.923 9.612 9.565 1.00 90.00 96 SER A CA 1
ATOM 729 C C . SER A 1 96 ? -12.301 8.669 10.705 1.00 90.00 96 SER A C 1
ATOM 731 O O . SER A 1 96 ? -13.060 9.061 11.588 1.00 90.00 96 SER A O 1
ATOM 733 N N . TRP A 1 97 ? -11.770 7.444 10.699 1.00 88.81 97 TRP A N 1
ATOM 734 C CA . TRP A 1 97 ? -12.020 6.460 11.748 1.00 88.81 97 TRP A CA 1
ATOM 735 C C . TRP A 1 97 ? -11.468 6.933 13.095 1.00 88.81 97 TRP A C 1
ATOM 737 O O . TRP A 1 97 ? -12.218 7.004 14.062 1.00 88.81 97 TRP A O 1
ATOM 747 N N . VAL A 1 98 ? -10.202 7.362 13.151 1.00 87.75 98 VAL A N 1
ATOM 748 C CA . VAL A 1 98 ? -9.565 7.845 14.390 1.00 87.75 98 VAL A CA 1
ATOM 749 C C . VAL A 1 98 ? -10.325 9.035 14.971 1.00 87.75 98 VAL A C 1
ATOM 751 O O . VAL A 1 98 ? -10.585 9.058 16.169 1.00 87.75 98 VAL A O 1
ATOM 754 N N . LEU A 1 99 ? -10.723 10.001 14.137 1.00 89.44 99 LEU A N 1
ATOM 755 C CA . LEU A 1 99 ? -11.529 11.137 14.586 1.00 89.44 99 LEU A CA 1
ATOM 756 C C . LEU A 1 99 ? -12.872 10.668 15.160 1.00 89.44 99 LEU A C 1
ATOM 758 O O . LEU A 1 99 ? -13.276 11.140 16.218 1.00 89.44 99 LEU A O 1
ATOM 762 N N . SER A 1 100 ? -13.543 9.715 14.508 1.00 85.88 100 SER A N 1
ATOM 763 C CA . SER A 1 100 ? -14.808 9.183 15.017 1.00 85.88 100 SER A CA 1
ATOM 764 C C . SER A 1 100 ? -14.651 8.440 16.344 1.00 85.88 100 SER A C 1
ATOM 766 O O . SER A 1 100 ? -15.478 8.621 17.224 1.00 85.88 100 SER A O 1
ATOM 768 N N . THR A 1 101 ? -13.581 7.666 16.529 1.00 84.12 101 THR A N 1
ATOM 769 C CA . THR A 1 101 ? -13.361 6.893 17.759 1.00 84.12 101 THR A CA 1
ATOM 770 C C . THR A 1 101 ? -12.916 7.778 18.923 1.00 84.12 101 THR A C 1
ATOM 772 O O . THR A 1 101 ? -13.378 7.586 20.038 1.00 84.12 101 THR A O 1
ATOM 775 N N . VAL A 1 102 ? -12.042 8.761 18.678 1.00 84.94 102 VAL A N 1
ATOM 776 C CA . VAL A 1 102 ? -11.462 9.612 19.734 1.00 84.94 102 VAL A CA 1
ATOM 777 C C . VAL A 1 102 ? -12.416 10.716 20.192 1.00 84.94 102 VAL A C 1
ATOM 779 O O . VAL A 1 102 ? -12.388 11.088 21.358 1.00 84.94 102 VAL A O 1
ATOM 782 N N . PHE A 1 103 ? -13.239 11.271 19.296 1.00 84.25 103 PHE A N 1
ATOM 783 C CA . PHE A 1 103 ? -14.151 12.371 19.643 1.00 84.25 103 PHE A CA 1
ATOM 784 C C . PHE A 1 103 ? -15.577 11.917 19.983 1.00 84.25 103 PHE A C 1
ATOM 786 O O . PHE A 1 103 ? -16.377 12.747 20.411 1.00 84.25 103 PHE A O 1
ATOM 793 N N . ALA A 1 104 ? -15.918 10.639 19.783 1.00 73.69 104 ALA A N 1
ATOM 794 C CA . ALA A 1 104 ? -17.200 10.081 20.225 1.00 73.69 104 ALA A CA 1
ATOM 795 C C . ALA A 1 104 ? -17.176 9.547 21.672 1.00 73.69 104 ALA A C 1
ATOM 797 O O . ALA A 1 104 ? -18.244 9.244 22.203 1.00 73.69 104 ALA A O 1
ATOM 798 N N . SER A 1 105 ? -15.993 9.430 22.289 1.00 57.56 105 SER A N 1
ATOM 799 C CA . SER A 1 105 ? -15.793 9.101 23.711 1.00 57.56 105 SER A CA 1
ATOM 800 C C . SER A 1 105 ? -15.760 10.349 24.585 1.00 57.56 105 SER A C 1
ATOM 802 O O . SER A 1 105 ? -16.366 10.321 25.677 1.00 57.56 105 SER A O 1
#

Nearest PDB structures (foldseek):
  2nnu-assembly1_A  TM=3.905E-01  e=3.369E+00  Human papillomavirus 16
  1r6n-assembly1_A  TM=5.252E-01  e=9.426E+00  human papillomavirus 11
  8fvt-assembly1_B  TM=5.116E-01  e=8.013E+00  synthetic construct

Radius of gyration: 16.68 Å; Cα contacts (8 Å, |Δi|>4): 85; chains: 1; bounding box: 42×26×43 Å

Sequence (105 aa):
MVAQVWQWTGGRVAACMVPLLLLVGGCALMYAHQEGEALGWLGVAVTGATLVFVFGHWGRYSDYDGRATVKLPAVVWLFRVAQYVLGVLAALFVLSWVLSTVFAS